Protein AF-A0A3P6GGA8-F1 (afdb_monomer_lite)

pLDDT: mean 86.29, std 14.43, range [40.47, 98.0]

Structure (mmCIF, N/CA/C/O backbone):
data_AF-A0A3P6GGA8-F1
#
_entry.id   AF-A0A3P6GGA8-F1
#
loop_
_atom_site.group_PDB
_atom_site.id
_atom_site.type_symbol
_atom_site.label_atom_id
_atom_site.label_alt_id
_atom_site.label_comp_id
_atom_site.label_asym_id
_atom_site.label_entity_id
_atom_site.label_seq_id
_atom_site.pdbx_PDB_ins_code
_atom_site.Cartn_x
_atom_site.Cartn_y
_atom_site.Cartn_z
_atom_site.occupancy
_atom_site.B_iso_or_equiv
_atom_site.auth_seq_id
_atom_site.auth_comp_id
_atom_site.auth_asym_id
_atom_site.auth_atom_id
_atom_site.pdbx_PDB_model_num
ATOM 1 N N . TYR A 1 1 ? 27.974 25.157 -36.811 1.00 51.31 1 TYR A N 1
ATOM 2 C CA . TYR A 1 1 ? 28.672 24.162 -35.974 1.00 51.31 1 TYR A CA 1
ATOM 3 C C . TYR A 1 1 ? 29.388 24.938 -34.874 1.00 51.31 1 TYR A C 1
ATOM 5 O O . TYR A 1 1 ? 30.277 25.710 -35.203 1.00 51.31 1 TYR A O 1
ATOM 13 N N . ASN A 1 2 ? 28.923 24.872 -33.621 1.00 54.97 2 ASN A N 1
ATOM 14 C CA . ASN A 1 2 ? 29.545 25.571 -32.487 1.00 54.97 2 ASN A CA 1
ATOM 15 C C . ASN A 1 2 ? 30.382 24.549 -31.691 1.00 54.97 2 ASN A C 1
ATOM 17 O O . ASN A 1 2 ? 29.788 23.627 -31.135 1.00 54.97 2 ASN A O 1
ATOM 21 N N . PRO A 1 3 ? 31.719 24.665 -31.653 1.00 59.25 3 PRO A N 1
ATOM 22 C CA . PRO A 1 3 ? 32.596 23.658 -31.052 1.00 59.25 3 PRO A CA 1
ATOM 23 C C . PRO A 1 3 ? 32.629 23.669 -29.510 1.00 59.25 3 PRO A C 1
ATOM 25 O O . PRO A 1 3 ? 33.361 22.876 -28.931 1.00 59.25 3 PRO A O 1
ATOM 28 N N . PHE A 1 4 ? 31.856 24.534 -28.839 1.00 61.59 4 PHE A N 1
ATOM 29 C CA . PHE A 1 4 ? 31.938 24.744 -27.383 1.00 61.59 4 PHE A CA 1
ATOM 30 C C . PHE A 1 4 ? 30.810 24.120 -26.546 1.00 61.59 4 PHE A C 1
ATOM 32 O O . PHE A 1 4 ? 30.804 24.292 -25.331 1.00 61.59 4 PHE A O 1
ATOM 39 N N . VAL A 1 5 ? 29.858 23.392 -27.141 1.00 60.62 5 VAL A N 1
ATOM 40 C CA . VAL A 1 5 ? 28.824 22.676 -26.367 1.00 60.62 5 VAL A CA 1
ATOM 41 C C . VAL A 1 5 ? 29.163 21.192 -26.331 1.00 60.62 5 VAL A C 1
ATOM 43 O O . VAL A 1 5 ? 28.667 20.394 -27.122 1.00 60.62 5 VAL A O 1
ATOM 46 N N . THR A 1 6 ? 30.052 20.826 -25.415 1.00 64.31 6 THR A N 1
ATOM 47 C CA . THR A 1 6 ? 30.318 19.436 -25.040 1.00 64.31 6 THR A CA 1
ATOM 48 C C . THR A 1 6 ? 29.419 19.075 -23.855 1.00 64.31 6 THR A C 1
ATOM 50 O O . THR A 1 6 ? 29.540 19.685 -22.798 1.00 64.31 6 THR A O 1
ATOM 53 N N . SER A 1 7 ? 28.514 18.108 -24.062 1.00 67.00 7 SER A N 1
ATOM 54 C CA . SER A 1 7 ? 27.556 17.511 -23.108 1.00 67.00 7 SER A CA 1
ATOM 55 C C . SER A 1 7 ? 26.573 18.466 -22.410 1.00 67.00 7 SER A C 1
ATOM 57 O O . SER A 1 7 ? 26.918 19.161 -21.459 1.00 67.00 7 SER A O 1
ATOM 59 N N . VAL A 1 8 ? 25.299 18.414 -22.814 1.00 74.44 8 VAL A N 1
ATOM 60 C CA . VAL A 1 8 ? 24.188 18.859 -21.958 1.00 74.44 8 VAL A CA 1
ATOM 61 C C . VAL A 1 8 ? 24.080 17.843 -20.823 1.00 74.44 8 VAL A C 1
ATOM 63 O O . VAL A 1 8 ? 23.635 16.718 -21.039 1.00 74.44 8 VAL A O 1
ATOM 66 N N . GLN A 1 9 ? 24.554 18.204 -19.633 1.00 79.25 9 GLN A N 1
ATOM 67 C CA . GLN A 1 9 ? 24.396 17.371 -18.446 1.00 79.25 9 GLN A CA 1
ATOM 68 C C . GLN A 1 9 ? 22.913 17.345 -18.060 1.00 79.25 9 GLN A C 1
ATOM 70 O O . GLN A 1 9 ? 22.312 18.399 -17.844 1.00 79.25 9 GLN A O 1
ATOM 75 N N . ILE A 1 10 ? 22.317 16.152 -18.009 1.00 81.44 10 ILE A N 1
ATOM 76 C CA . ILE A 1 10 ? 20.932 15.993 -17.560 1.00 81.44 10 ILE A CA 1
ATOM 77 C C . ILE A 1 10 ? 20.873 16.381 -16.078 1.00 81.44 10 ILE A C 1
ATOM 79 O O . ILE A 1 10 ? 21.679 15.875 -15.285 1.00 81.44 10 ILE A O 1
ATOM 83 N N . PRO A 1 11 ? 19.964 17.291 -15.690 1.00 80.75 11 PRO A N 1
ATOM 84 C CA . PRO A 1 11 ? 19.828 17.660 -14.298 1.00 80.75 11 PRO A CA 1
ATOM 85 C C . PRO A 1 11 ? 19.376 16.451 -13.475 1.00 80.75 11 PRO A C 1
ATOM 87 O O . PRO A 1 11 ? 18.504 15.690 -13.886 1.00 80.75 11 PRO A O 1
ATOM 90 N N . GLN A 1 12 ? 19.972 16.290 -12.298 1.00 84.31 12 GLN A N 1
ATOM 91 C CA . GLN A 1 12 ? 19.647 15.220 -11.356 1.00 84.31 12 GLN A CA 1
ATOM 92 C C . GLN A 1 12 ? 18.373 15.593 -10.574 1.00 84.31 12 GLN A C 1
ATOM 94 O O . GLN A 1 12 ? 18.438 15.927 -9.396 1.00 84.31 12 GLN A O 1
ATOM 99 N N . TRP A 1 13 ? 17.227 15.647 -11.261 1.00 84.31 13 TRP A N 1
ATOM 100 C CA . TRP A 1 13 ? 15.902 15.905 -10.662 1.00 84.31 13 TRP A CA 1
ATOM 101 C C . TRP A 1 13 ? 15.202 14.636 -10.169 1.00 84.31 13 TRP A C 1
ATOM 103 O O . TRP A 1 13 ? 14.063 14.698 -9.709 1.00 84.31 13 TRP A O 1
ATOM 113 N N . GLU A 1 14 ? 15.850 13.490 -10.337 1.00 86.19 14 GLU A N 1
ATOM 114 C CA . GLU A 1 14 ? 15.334 12.201 -9.903 1.00 86.19 14 GLU A CA 1
ATOM 115 C C . GLU A 1 14 ? 15.192 12.172 -8.375 1.00 86.19 14 GLU A C 1
ATOM 117 O O . GLU A 1 14 ? 15.969 12.787 -7.643 1.00 86.19 14 GLU A O 1
ATOM 122 N N . GLU A 1 15 ? 14.174 11.461 -7.902 1.00 89.00 15 GLU A N 1
ATOM 123 C CA . GLU A 1 15 ? 13.956 11.199 -6.481 1.00 89.00 15 GLU A CA 1
ATOM 124 C C . GLU A 1 15 ? 14.621 9.859 -6.129 1.00 89.00 15 GLU A C 1
ATOM 126 O O . GLU A 1 15 ? 14.480 8.898 -6.896 1.00 89.00 15 GLU A O 1
ATOM 131 N N . PRO A 1 16 ? 15.314 9.748 -4.983 1.00 91.56 16 PRO A N 1
ATOM 132 C CA . PRO A 1 16 ? 15.769 8.456 -4.489 1.00 91.56 16 PRO A CA 1
ATOM 133 C C . PRO A 1 16 ? 14.579 7.493 -4.299 1.00 91.56 16 PRO A C 1
ATOM 135 O O . PRO A 1 16 ? 13.545 7.904 -3.760 1.00 91.56 16 PRO A O 1
ATOM 138 N N . PRO A 1 17 ? 14.686 6.210 -4.695 1.00 89.75 17 PRO A N 1
ATOM 139 C CA . PRO A 1 17 ? 13.587 5.250 -4.567 1.00 89.75 17 PRO A CA 1
ATOM 140 C C . PRO A 1 17 ? 13.028 5.138 -3.144 1.00 89.75 17 PRO A C 1
ATOM 142 O O . PRO A 1 17 ? 11.821 5.004 -2.951 1.00 89.75 17 PRO A O 1
ATOM 145 N N . GLU A 1 18 ? 13.891 5.218 -2.136 1.00 92.19 18 GLU A N 1
ATOM 146 C CA . GLU A 1 18 ? 13.528 5.154 -0.722 1.00 92.19 18 GLU A CA 1
ATOM 147 C C . GLU A 1 18 ? 12.666 6.353 -0.303 1.00 92.19 18 GLU A C 1
ATOM 149 O O . GLU A 1 18 ? 11.629 6.164 0.333 1.00 92.19 18 GLU A O 1
ATOM 154 N N . GLU A 1 19 ? 13.026 7.566 -0.730 1.00 93.94 19 GLU A N 1
ATOM 155 C CA . GLU A 1 19 ? 12.259 8.787 -0.440 1.00 93.94 19 GLU A CA 1
ATOM 156 C C . GLU A 1 19 ? 10.874 8.747 -1.103 1.00 93.94 19 GLU A C 1
ATOM 158 O O . GLU A 1 19 ? 9.854 9.051 -0.471 1.00 93.94 19 GLU A O 1
ATOM 163 N N . CYS A 1 20 ? 10.817 8.269 -2.349 1.00 93.38 20 CYS A N 1
ATOM 164 C CA . CYS A 1 20 ? 9.565 8.057 -3.073 1.00 93.38 20 CYS A CA 1
ATOM 165 C C . CYS A 1 20 ? 8.635 7.090 -2.317 1.00 93.38 20 CYS A C 1
ATOM 167 O O . CYS A 1 20 ? 7.443 7.366 -2.125 1.00 93.38 20 CYS A O 1
ATOM 169 N N . ARG A 1 21 ? 9.188 5.975 -1.824 1.00 94.75 21 ARG A N 1
ATOM 170 C CA . ARG A 1 21 ? 8.445 4.962 -1.061 1.00 94.75 21 ARG A CA 1
ATOM 171 C C . ARG A 1 21 ? 7.926 5.510 0.262 1.00 94.75 21 ARG A C 1
ATOM 173 O O . ARG A 1 21 ? 6.740 5.365 0.568 1.00 94.75 21 ARG A O 1
ATOM 180 N N . GLU A 1 22 ? 8.774 6.194 1.026 1.00 96.12 22 GLU A N 1
ATOM 181 C CA . GLU A 1 22 ? 8.376 6.835 2.282 1.00 96.12 22 GLU A CA 1
ATOM 182 C C . GLU A 1 22 ? 7.214 7.813 2.076 1.00 96.12 22 GLU A C 1
ATOM 184 O O . GLU A 1 22 ? 6.254 7.828 2.857 1.00 96.12 22 GLU A O 1
ATOM 189 N N . ARG A 1 23 ? 7.249 8.587 0.986 1.00 95.88 23 ARG A N 1
ATOM 190 C CA . ARG A 1 23 ? 6.188 9.532 0.632 1.00 95.88 23 ARG A CA 1
ATOM 191 C C . ARG A 1 23 ? 4.860 8.831 0.343 1.00 95.88 23 ARG A C 1
ATOM 193 O O . ARG A 1 23 ? 3.832 9.289 0.847 1.00 95.88 23 ARG A O 1
ATOM 200 N N . TYR A 1 24 ? 4.856 7.723 -0.401 1.00 96.56 24 TYR A N 1
ATOM 201 C CA . TYR A 1 24 ? 3.635 6.938 -0.630 1.00 96.56 24 TYR A CA 1
ATOM 202 C C . TYR A 1 24 ? 3.059 6.383 0.676 1.00 96.56 24 TYR A C 1
ATOM 204 O O . TYR A 1 24 ? 1.878 6.598 0.961 1.00 96.56 24 TYR A O 1
ATOM 212 N N . VAL A 1 25 ? 3.890 5.746 1.509 1.00 96.56 25 VAL A N 1
ATOM 213 C CA . VAL A 1 25 ? 3.454 5.182 2.799 1.00 96.56 25 VAL A CA 1
ATOM 214 C C . VAL A 1 25 ? 2.868 6.265 3.699 1.00 96.56 25 VAL A C 1
ATOM 216 O O . VAL A 1 25 ? 1.814 6.072 4.313 1.00 96.56 25 VAL A O 1
ATOM 219 N N . LYS A 1 26 ? 3.524 7.428 3.758 1.00 97.56 26 LYS A N 1
ATOM 220 C CA . LYS A 1 26 ? 3.060 8.570 4.545 1.00 97.56 26 LYS A CA 1
ATOM 221 C C . LYS A 1 26 ? 1.686 9.047 4.091 1.00 97.56 26 LYS A C 1
ATOM 223 O O . LYS A 1 26 ? 0.838 9.297 4.946 1.00 97.56 26 LYS A O 1
ATOM 228 N N . VAL A 1 27 ? 1.453 9.168 2.783 1.00 97.38 27 VAL A N 1
ATOM 229 C CA . VAL A 1 27 ? 0.154 9.592 2.235 1.00 97.38 27 VAL A CA 1
ATOM 230 C C . VAL A 1 27 ? -0.941 8.593 2.602 1.00 97.38 27 VAL A C 1
ATOM 232 O O . VAL A 1 27 ? -1.969 9.011 3.131 1.00 97.38 27 VAL A O 1
ATOM 235 N N . VAL A 1 28 ? -0.706 7.293 2.396 1.00 96.81 28 VAL A N 1
ATOM 236 C CA . VAL A 1 28 ? -1.684 6.239 2.717 1.00 96.81 28 VAL A CA 1
ATOM 237 C C . VAL A 1 28 ? -2.073 6.286 4.196 1.00 96.81 28 VAL A C 1
ATOM 239 O O . VAL A 1 28 ? -3.257 6.404 4.511 1.00 96.81 28 VAL A O 1
ATOM 242 N N . LYS A 1 29 ? -1.089 6.284 5.107 1.00 95.62 29 LYS A N 1
ATOM 243 C CA . LYS A 1 29 ? -1.343 6.331 6.558 1.00 95.62 29 LYS A CA 1
ATOM 244 C C . LYS A 1 29 ? -2.047 7.620 6.978 1.00 95.62 29 LYS A C 1
ATOM 246 O O . LYS A 1 29 ? -3.054 7.569 7.672 1.00 95.62 29 LYS A O 1
ATOM 251 N N . THR A 1 30 ? -1.568 8.769 6.496 1.00 97.12 30 THR A N 1
ATOM 252 C CA . THR A 1 30 ? -2.135 10.082 6.849 1.00 97.12 30 THR A CA 1
ATOM 253 C C . THR A 1 30 ? -3.599 10.197 6.428 1.00 97.12 30 THR A C 1
ATOM 255 O O . THR A 1 30 ? -4.411 10.737 7.176 1.00 97.12 30 THR A O 1
ATOM 258 N N . LEU A 1 31 ? -3.955 9.703 5.239 1.00 96.69 31 LEU A N 1
ATOM 259 C CA . LEU A 1 31 ? -5.337 9.733 4.763 1.00 96.69 31 LEU A CA 1
ATOM 260 C C . LEU A 1 31 ? -6.223 8.759 5.542 1.00 96.69 31 LEU A C 1
ATOM 262 O O . LEU A 1 31 ? -7.307 9.156 5.965 1.00 96.69 31 LEU A O 1
ATOM 266 N N . ALA A 1 32 ? -5.746 7.538 5.793 1.00 94.44 32 ALA A N 1
ATOM 267 C CA . ALA A 1 32 ? -6.473 6.564 6.599 1.00 94.44 32 ALA A CA 1
ATOM 268 C C . ALA A 1 32 ? -6.730 7.081 8.026 1.00 94.44 32 ALA A C 1
ATOM 270 O O . ALA A 1 32 ? -7.812 6.869 8.568 1.00 94.44 32 ALA A O 1
ATOM 271 N N . ASP A 1 33 ? -5.755 7.754 8.647 1.00 92.62 33 ASP A N 1
ATOM 272 C CA . ASP A 1 33 ? -5.878 8.307 10.006 1.00 92.62 33 ASP A CA 1
ATOM 273 C C . ASP A 1 33 ? -6.780 9.542 10.054 1.00 92.62 33 ASP A C 1
ATOM 275 O O . ASP A 1 33 ? -7.469 9.771 11.047 1.00 92.62 33 ASP A O 1
ATOM 279 N N . LYS A 1 34 ? -6.809 10.332 8.976 1.00 94.31 34 LYS A N 1
ATOM 280 C CA . LYS A 1 34 ? -7.679 11.506 8.870 1.00 94.31 34 LYS A CA 1
ATOM 281 C C . LYS A 1 34 ? -9.150 11.135 8.667 1.00 94.31 34 LYS A C 1
ATOM 283 O O . LYS A 1 34 ? -10.016 11.848 9.168 1.00 94.31 34 LYS A O 1
ATOM 288 N N . TYR A 1 35 ? -9.422 10.046 7.950 1.00 93.50 35 TYR A N 1
ATOM 289 C CA . TYR A 1 35 ? -10.776 9.587 7.628 1.00 93.50 35 TYR A CA 1
ATOM 290 C C . TYR A 1 35 ? -10.979 8.124 8.061 1.00 93.50 35 TYR A C 1
ATOM 292 O O . TYR A 1 35 ? -11.193 7.250 7.223 1.00 93.50 35 TYR A O 1
ATOM 300 N N . PRO A 1 36 ? -10.904 7.821 9.370 1.00 91.31 36 PRO A N 1
ATOM 301 C CA . PRO A 1 36 ? -10.827 6.443 9.853 1.00 91.31 36 PRO A CA 1
ATOM 302 C C . PRO A 1 36 ? -12.121 5.648 9.645 1.00 91.31 36 PRO A C 1
ATOM 304 O O . PRO A 1 36 ? -12.089 4.426 9.631 1.00 91.31 36 PRO A O 1
ATOM 307 N N . THR A 1 37 ? -13.261 6.316 9.479 1.00 90.19 37 THR A N 1
ATOM 308 C CA . THR A 1 37 ? -14.575 5.679 9.296 1.00 90.19 37 THR A CA 1
ATOM 309 C C . THR A 1 37 ? -15.061 5.705 7.847 1.00 90.19 37 THR A C 1
ATOM 311 O O . THR A 1 37 ? -16.209 5.351 7.584 1.00 90.19 37 THR A O 1
ATOM 314 N N . GLU A 1 38 ? -14.234 6.171 6.910 1.00 93.94 38 GLU A N 1
ATOM 315 C CA . GLU A 1 38 ? -14.584 6.283 5.494 1.00 93.94 38 GLU A CA 1
ATOM 316 C C . GLU A 1 38 ? -13.839 5.239 4.663 1.00 93.94 38 GLU A C 1
ATOM 318 O O . GLU A 1 38 ? -12.689 4.896 4.934 1.00 93.94 38 GLU A O 1
ATOM 323 N N . ASN A 1 39 ? -14.486 4.775 3.595 1.00 95.81 39 ASN A N 1
ATOM 324 C CA . ASN A 1 39 ? -13.814 3.967 2.586 1.00 95.81 39 ASN A CA 1
ATOM 325 C C . ASN A 1 39 ? -13.091 4.902 1.612 1.00 95.81 39 ASN A C 1
ATOM 327 O O . ASN A 1 39 ? -13.728 5.700 0.923 1.00 95.81 39 ASN A O 1
ATOM 331 N N . LEU A 1 40 ? -11.766 4.790 1.542 1.00 97.31 40 LEU A N 1
ATOM 332 C CA . LEU A 1 40 ? -10.925 5.623 0.685 1.00 97.31 40 LEU A CA 1
ATOM 333 C C . LEU A 1 40 ? -10.507 4.857 -0.573 1.00 97.31 40 LEU A C 1
ATOM 335 O O . LEU A 1 40 ? -10.004 3.740 -0.485 1.00 97.31 40 LEU A O 1
ATOM 339 N N . LEU A 1 41 ? -10.654 5.485 -1.742 1.00 97.81 41 LEU A N 1
ATOM 340 C CA . LEU A 1 41 ? -10.133 4.976 -3.011 1.00 97.81 41 LEU A CA 1
ATOM 341 C C . LEU A 1 41 ? -8.966 5.852 -3.477 1.00 97.81 41 LEU A C 1
ATOM 343 O O . LEU A 1 41 ? -9.157 7.025 -3.800 1.00 97.81 41 LEU A O 1
ATOM 347 N N . LEU A 1 42 ? -7.763 5.278 -3.531 1.00 97.12 42 LEU A N 1
ATOM 348 C CA . LEU A 1 42 ? -6.546 5.963 -3.972 1.00 97.12 42 LEU A CA 1
ATOM 349 C C . LEU A 1 42 ? -6.110 5.414 -5.334 1.00 97.12 42 LEU A C 1
ATOM 351 O O . LEU A 1 42 ? -5.692 4.265 -5.438 1.00 97.12 42 LEU A O 1
ATOM 355 N N . ILE A 1 43 ? -6.197 6.236 -6.381 1.00 97.06 43 ILE A N 1
ATOM 356 C CA . ILE A 1 43 ? -5.761 5.871 -7.737 1.00 97.06 43 ILE A CA 1
ATOM 357 C C . ILE A 1 43 ? -4.325 6.363 -7.938 1.00 97.06 43 ILE A C 1
ATOM 359 O O . ILE A 1 43 ? -4.039 7.544 -7.738 1.00 97.06 43 ILE A O 1
ATOM 363 N N . THR A 1 44 ? -3.417 5.462 -8.315 1.00 95.38 44 THR A N 1
ATOM 364 C CA . THR A 1 44 ? -1.979 5.745 -8.439 1.00 95.38 44 THR A CA 1
ATOM 365 C C . THR A 1 44 ? -1.322 4.930 -9.564 1.00 95.38 44 THR A C 1
ATOM 367 O O . THR A 1 44 ? -2.008 4.294 -10.362 1.00 95.38 44 THR A O 1
ATOM 370 N N . HIS A 1 45 ? 0.009 4.974 -9.643 1.00 94.69 45 HIS A N 1
ATOM 371 C CA . HIS A 1 45 ? 0.844 4.205 -10.565 1.00 94.69 45 HIS A CA 1
ATOM 372 C C . HIS A 1 45 ? 1.455 2.967 -9.887 1.00 94.69 45 HIS A C 1
ATOM 374 O O . HIS A 1 45 ? 1.372 2.809 -8.669 1.00 94.69 45 HIS A O 1
ATOM 380 N N . GLY A 1 46 ? 2.120 2.115 -10.679 1.00 93.88 46 GLY A N 1
ATOM 381 C CA . GLY A 1 46 ? 2.717 0.855 -10.219 1.00 93.88 46 GLY A CA 1
ATOM 382 C C . GLY A 1 46 ? 3.575 0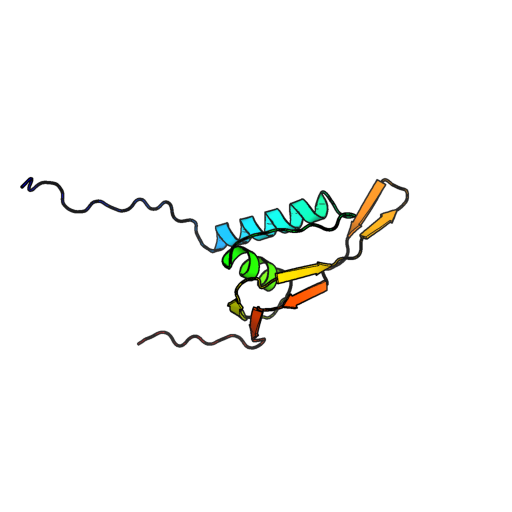.995 -8.958 1.00 93.88 46 GLY A C 1
ATOM 383 O O . GLY A 1 46 ? 3.328 0.280 -7.995 1.00 93.88 46 GLY A O 1
ATOM 384 N N . GLU A 1 47 ? 4.494 1.967 -8.901 1.00 93.00 47 GLU A N 1
ATOM 385 C CA . GLU A 1 47 ? 5.368 2.155 -7.726 1.00 93.00 47 GLU A CA 1
ATOM 386 C C . GLU A 1 47 ? 4.573 2.428 -6.440 1.00 93.00 47 GLU A C 1
ATOM 388 O O . GLU A 1 47 ? 4.897 1.887 -5.384 1.00 93.00 47 GLU A O 1
ATOM 393 N N . GLY A 1 48 ? 3.490 3.210 -6.519 1.00 94.75 48 GLY A N 1
ATOM 394 C CA . GLY A 1 48 ? 2.629 3.478 -5.367 1.00 94.75 48 GLY A CA 1
ATOM 395 C C . GLY A 1 48 ? 1.921 2.218 -4.870 1.00 94.75 48 GLY A C 1
ATOM 396 O O . GLY A 1 48 ? 1.814 2.002 -3.660 1.00 94.75 48 GLY A O 1
ATOM 397 N N . LEU A 1 49 ? 1.496 1.350 -5.794 1.00 96.00 49 LEU A N 1
ATOM 398 C CA . LEU A 1 49 ? 0.869 0.072 -5.465 1.00 96.00 49 LEU A CA 1
ATOM 399 C C . LEU A 1 49 ? 1.874 -0.915 -4.853 1.00 96.00 49 LEU A C 1
ATOM 401 O O . LEU A 1 49 ? 1.603 -1.469 -3.790 1.00 96.00 49 LEU A O 1
ATOM 405 N N . VAL A 1 50 ? 3.045 -1.081 -5.479 1.00 95.50 50 VAL A N 1
ATOM 406 C CA . VAL A 1 50 ? 4.134 -1.959 -5.010 1.00 95.50 50 VAL A CA 1
ATOM 407 C C . VAL A 1 50 ? 4.606 -1.542 -3.623 1.00 95.50 50 VAL A C 1
ATOM 409 O O . VAL A 1 50 ? 4.737 -2.387 -2.735 1.00 95.50 50 VAL A O 1
ATOM 412 N N . THR A 1 51 ? 4.811 -0.239 -3.419 1.00 95.62 51 THR A N 1
ATOM 413 C CA . THR A 1 51 ? 5.215 0.325 -2.127 1.00 95.62 51 THR A CA 1
ATOM 414 C C . THR A 1 51 ? 4.177 0.020 -1.058 1.00 95.62 51 THR A C 1
ATOM 416 O O . THR A 1 51 ? 4.521 -0.443 0.030 1.00 95.62 51 THR A O 1
ATOM 419 N N . THR A 1 52 ? 2.901 0.264 -1.365 1.00 96.62 52 THR A N 1
ATOM 420 C CA . THR A 1 52 ? 1.804 0.030 -0.423 1.00 96.62 52 THR A CA 1
ATOM 421 C C . THR A 1 52 ? 1.722 -1.452 -0.070 1.00 96.62 52 THR A C 1
ATOM 423 O O . THR A 1 52 ? 1.782 -1.797 1.107 1.00 96.62 52 THR A O 1
ATOM 426 N N . PHE A 1 53 ? 1.683 -2.340 -1.065 1.00 96.88 53 PHE A N 1
ATOM 427 C CA . PHE A 1 53 ? 1.630 -3.781 -0.834 1.00 96.88 53 PHE A CA 1
ATOM 428 C C . PHE A 1 53 ? 2.800 -4.269 0.025 1.00 96.88 53 PHE A C 1
ATOM 430 O O . PHE A 1 53 ? 2.574 -4.839 1.084 1.00 96.88 53 PHE A O 1
ATOM 437 N N . SER A 1 54 ? 4.038 -3.962 -0.371 1.00 94.75 54 SER A N 1
ATOM 438 C CA . SER A 1 54 ? 5.248 -4.424 0.329 1.00 94.75 54 SER A CA 1
ATOM 439 C C . SER A 1 54 ? 5.346 -3.895 1.765 1.00 94.75 54 SER A C 1
ATOM 441 O O . SER A 1 54 ? 5.951 -4.526 2.627 1.00 94.75 54 SER A O 1
ATOM 443 N N . THR A 1 55 ? 4.749 -2.730 2.042 1.00 95.06 55 THR A N 1
ATOM 444 C CA . THR A 1 55 ? 4.752 -2.131 3.384 1.00 95.06 55 THR A CA 1
ATOM 445 C C . THR A 1 55 ? 3.794 -2.843 4.336 1.00 95.06 55 THR A C 1
ATOM 447 O O . THR A 1 55 ? 4.127 -3.050 5.504 1.00 95.06 55 THR A O 1
ATOM 450 N N . PHE A 1 56 ? 2.588 -3.170 3.867 1.00 95.19 56 PHE A N 1
ATOM 451 C CA . PHE A 1 56 ? 1.528 -3.714 4.720 1.00 95.19 56 PHE A CA 1
ATOM 452 C C . PHE A 1 56 ? 1.444 -5.245 4.662 1.00 95.19 56 PHE A C 1
ATOM 454 O O . PHE A 1 56 ? 1.007 -5.866 5.627 1.00 95.19 56 PHE A O 1
ATOM 461 N N . TYR A 1 57 ? 1.916 -5.861 3.578 1.00 94.81 57 TYR A N 1
ATOM 462 C CA . TYR A 1 57 ? 1.984 -7.307 3.395 1.00 94.81 57 TYR A CA 1
ATOM 463 C C . TYR A 1 57 ? 3.437 -7.788 3.482 1.00 94.81 57 TYR A C 1
ATOM 465 O O . TYR A 1 57 ? 4.164 -7.880 2.491 1.00 94.81 57 TYR A O 1
ATOM 473 N N . LYS A 1 58 ? 3.868 -8.025 4.725 1.00 89.88 58 LYS A N 1
ATOM 474 C CA . LYS A 1 58 ? 5.262 -8.314 5.087 1.00 89.88 58 LYS A CA 1
ATOM 475 C C . LYS A 1 58 ? 5.775 -9.607 4.454 1.00 89.88 58 LYS A C 1
ATOM 477 O O . LYS A 1 58 ? 4.998 -10.477 4.070 1.00 89.88 58 LYS A O 1
ATOM 482 N N . ASP A 1 59 ? 7.100 -9.722 4.402 1.00 89.69 59 ASP A N 1
ATOM 483 C CA . ASP A 1 59 ? 7.815 -10.925 3.962 1.00 89.69 59 ASP A CA 1
ATOM 484 C C . ASP A 1 59 ? 7.411 -11.368 2.548 1.00 89.69 59 ASP A C 1
ATOM 486 O O . ASP A 1 59 ? 7.195 -12.550 2.270 1.00 89.69 59 ASP A O 1
ATOM 490 N N . THR A 1 60 ? 7.283 -10.386 1.649 1.00 89.38 60 THR A N 1
ATOM 491 C CA . THR A 1 60 ? 7.036 -10.617 0.227 1.00 89.38 60 THR A CA 1
ATOM 492 C C . THR A 1 60 ? 7.937 -9.774 -0.663 1.00 89.38 60 THR A C 1
ATOM 494 O O . THR A 1 60 ? 8.363 -8.679 -0.303 1.00 89.38 60 THR A O 1
ATOM 497 N N . THR A 1 61 ? 8.228 -10.299 -1.852 1.00 91.19 61 THR A N 1
ATOM 498 C CA . THR A 1 61 ? 8.856 -9.560 -2.953 1.00 91.19 61 THR A CA 1
ATOM 499 C C . THR A 1 61 ? 7.867 -9.477 -4.106 1.00 91.19 61 THR A C 1
ATOM 501 O O . THR A 1 61 ? 7.412 -10.510 -4.601 1.00 91.19 61 THR A O 1
ATOM 504 N N . VAL A 1 62 ? 7.528 -8.263 -4.546 1.00 93.44 62 VAL A N 1
ATOM 505 C CA . VAL A 1 62 ? 6.668 -8.070 -5.722 1.00 93.44 62 VAL A CA 1
ATOM 506 C C . VAL A 1 62 ? 7.461 -8.363 -6.993 1.00 93.44 62 VAL A C 1
ATOM 508 O O . VAL A 1 62 ? 8.560 -7.850 -7.183 1.00 93.44 62 VAL A O 1
ATOM 511 N N . LEU A 1 63 ? 6.891 -9.204 -7.852 1.00 93.25 63 LEU A N 1
ATOM 512 C CA . LEU A 1 63 ? 7.465 -9.627 -9.128 1.00 93.25 63 LEU A CA 1
ATOM 513 C C . LEU A 1 63 ? 6.904 -8.811 -10.290 1.00 93.25 63 LEU A C 1
ATOM 515 O O . LEU A 1 63 ? 7.649 -8.430 -11.186 1.00 93.25 63 LEU A O 1
ATOM 519 N N . ASP A 1 64 ? 5.587 -8.596 -10.285 1.00 94.12 64 ASP A N 1
ATOM 520 C CA . ASP A 1 64 ? 4.875 -7.911 -11.361 1.00 94.12 64 ASP A CA 1
ATOM 521 C C . ASP A 1 64 ? 3.517 -7.381 -10.880 1.00 94.12 64 ASP A C 1
ATOM 523 O O . ASP A 1 64 ? 2.949 -7.886 -9.902 1.00 94.12 64 ASP A O 1
ATOM 527 N N . VAL A 1 65 ? 2.999 -6.375 -11.583 1.00 95.38 65 VAL A N 1
ATOM 528 C CA . VAL A 1 65 ? 1.723 -5.715 -11.296 1.00 95.38 65 VAL A CA 1
ATOM 529 C C . VAL A 1 65 ? 0.921 -5.554 -12.584 1.00 95.38 65 VAL A C 1
ATOM 531 O O . VAL A 1 65 ? 1.322 -4.834 -13.498 1.00 95.38 65 VAL A O 1
ATOM 534 N N . ASP A 1 66 ? -0.253 -6.177 -12.621 1.00 97.31 66 ASP A N 1
ATOM 535 C CA . ASP A 1 66 ? -1.174 -6.102 -13.750 1.00 97.31 66 ASP A CA 1
ATOM 536 C C . ASP A 1 66 ? -1.820 -4.711 -13.882 1.00 97.31 66 ASP A C 1
ATOM 538 O O . ASP A 1 66 ? -1.964 -3.937 -12.928 1.00 97.31 66 ASP A O 1
ATOM 542 N N . TYR A 1 67 ? -2.301 -4.402 -15.088 1.00 95.88 67 TYR A N 1
ATOM 543 C CA . TYR A 1 67 ? -3.155 -3.236 -15.301 1.00 95.88 67 TYR A CA 1
ATOM 544 C C . TYR A 1 67 ? -4.441 -3.351 -14.465 1.00 95.88 67 TYR A C 1
ATOM 546 O O . TYR A 1 67 ? -5.103 -4.387 -14.476 1.00 95.88 67 TYR A O 1
ATOM 554 N N . CYS A 1 68 ? -4.804 -2.275 -13.758 1.00 96.19 68 CYS A N 1
ATOM 555 C CA . CYS A 1 68 ? -5.915 -2.242 -12.793 1.00 96.19 68 CYS A CA 1
ATOM 556 C C . CYS A 1 68 ? -5.770 -3.189 -11.584 1.00 96.19 68 CYS A C 1
ATOM 558 O O . CYS A 1 68 ? -6.771 -3.491 -10.930 1.00 96.19 68 CYS A O 1
ATOM 560 N N . ALA A 1 69 ? -4.551 -3.617 -11.246 1.00 97.81 69 ALA A N 1
ATOM 561 C CA . ALA A 1 69 ? -4.280 -4.255 -9.962 1.00 97.81 69 ALA A CA 1
ATOM 562 C C . ALA A 1 69 ? -4.626 -3.329 -8.782 1.00 97.81 69 ALA A C 1
ATOM 564 O O . ALA A 1 69 ? -4.578 -2.099 -8.896 1.00 97.81 69 ALA A O 1
ATOM 565 N N . TYR A 1 70 ? -4.957 -3.921 -7.634 1.00 97.94 70 TYR A N 1
ATOM 566 C CA . TYR A 1 70 ? -5.305 -3.174 -6.428 1.00 97.94 70 TYR A CA 1
ATOM 567 C C . TYR A 1 70 ? -4.809 -3.859 -5.152 1.00 97.94 70 TYR A C 1
ATOM 569 O O . TYR A 1 70 ? -4.612 -5.074 -5.104 1.00 97.94 70 TYR A O 1
ATOM 577 N N . VAL A 1 71 ? -4.669 -3.046 -4.105 1.00 97.75 71 VAL A N 1
ATOM 578 C CA . VAL A 1 71 ? -4.467 -3.469 -2.718 1.00 97.75 71 VAL A CA 1
ATOM 579 C C . VAL A 1 71 ? -5.596 -2.867 -1.898 1.00 97.75 71 VAL A C 1
ATOM 581 O O . VAL A 1 71 ? -5.846 -1.665 -1.966 1.00 97.75 71 VAL A O 1
ATOM 584 N N . GLU A 1 72 ? -6.269 -3.701 -1.126 1.00 98.00 72 GLU A N 1
ATOM 585 C CA . GLU A 1 72 ? -7.267 -3.303 -0.147 1.00 98.00 72 GLU A CA 1
ATOM 586 C C . GLU A 1 72 ? -6.652 -3.428 1.246 1.00 98.00 72 GLU A C 1
ATOM 588 O O . GLU A 1 72 ? -6.171 -4.494 1.631 1.00 98.00 72 GLU A O 1
ATOM 593 N N . LEU A 1 73 ? -6.662 -2.324 1.991 1.00 97.19 73 LEU A N 1
ATOM 594 C CA . LEU A 1 73 ? -6.212 -2.264 3.375 1.00 97.19 73 LEU A CA 1
ATOM 595 C C . LEU A 1 73 ? -7.433 -2.096 4.272 1.00 97.19 73 LEU A C 1
ATOM 597 O O . LEU A 1 73 ? -8.172 -1.120 4.140 1.00 97.19 73 LEU A O 1
ATOM 601 N N . ARG A 1 74 ? -7.631 -3.025 5.203 1.00 95.62 74 ARG A N 1
ATOM 602 C CA . ARG A 1 74 ? -8.711 -2.977 6.194 1.00 95.62 74 ARG A CA 1
ATOM 603 C C . ARG A 1 74 ? -8.105 -2.939 7.581 1.00 95.62 74 ARG A C 1
ATOM 605 O O . ARG A 1 74 ? -7.114 -3.604 7.830 1.00 95.62 74 ARG A O 1
ATOM 612 N N . ARG A 1 75 ? -8.688 -2.173 8.493 1.00 93.19 75 ARG A N 1
ATOM 613 C CA . ARG A 1 75 ? -8.276 -2.165 9.899 1.00 93.19 75 ARG A CA 1
ATOM 614 C C . ARG A 1 75 ? -9.482 -1.984 10.794 1.00 93.19 75 ARG A C 1
ATOM 616 O O . ARG A 1 75 ? -10.470 -1.371 10.387 1.00 93.19 75 ARG A O 1
ATOM 623 N N . GLU A 1 76 ? -9.390 -2.504 12.008 1.00 91.44 76 GLU A N 1
ATOM 624 C CA . GLU A 1 76 ? -10.399 -2.250 13.026 1.00 91.44 76 GLU A CA 1
ATOM 625 C C . GLU A 1 76 ? -10.321 -0.794 13.491 1.00 91.44 76 GLU A C 1
ATOM 627 O O . GLU A 1 76 ? -9.237 -0.228 13.653 1.00 91.44 76 GLU A O 1
ATOM 632 N N . VAL A 1 77 ? -11.490 -0.194 13.696 1.00 88.62 77 VAL A N 1
ATOM 633 C CA . VAL A 1 77 ? -11.643 1.183 14.153 1.00 88.62 77 VAL A CA 1
ATOM 634 C C . VAL A 1 77 ? -12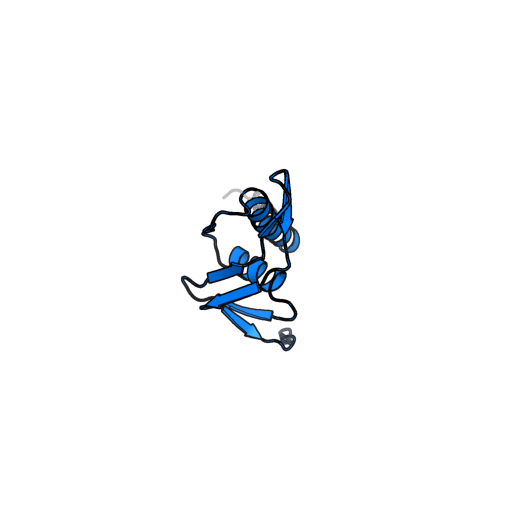.628 1.159 15.306 1.00 88.62 77 VAL A C 1
ATOM 636 O O . VAL A 1 77 ? -13.812 0.885 15.110 1.00 88.62 77 VAL A O 1
ATOM 639 N N . SER A 1 78 ? -12.138 1.427 16.513 1.00 84.69 78 SER A N 1
ATOM 640 C CA . SER A 1 78 ? -12.976 1.500 17.708 1.00 84.69 78 SER A CA 1
ATOM 641 C C . SER A 1 78 ? -13.028 2.933 18.223 1.00 84.69 78 SER A C 1
ATOM 643 O O . SER A 1 78 ? -12.041 3.667 18.182 1.00 84.69 78 SER A O 1
ATOM 645 N N . SER A 1 79 ? -14.203 3.354 18.683 1.00 77.88 79 SER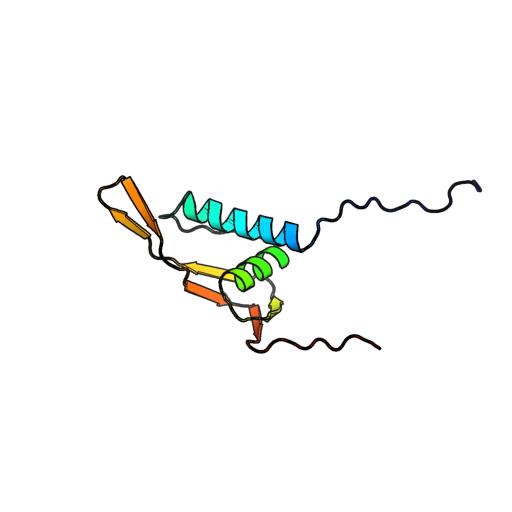 A N 1
ATOM 646 C CA . SER A 1 79 ? -14.395 4.658 19.313 1.00 77.88 79 SER A CA 1
ATOM 647 C C . SER A 1 79 ? -14.816 4.444 20.757 1.00 77.88 79 SER A C 1
ATOM 649 O O . SER A 1 79 ? -15.820 3.779 21.016 1.00 77.88 79 SER A O 1
ATOM 651 N N . LYS A 1 80 ? -14.057 5.014 21.696 1.00 66.88 80 LYS A N 1
ATOM 652 C CA . LYS A 1 80 ? -14.494 5.154 23.090 1.00 66.88 80 LYS A CA 1
ATOM 653 C C . LYS A 1 80 ? -15.059 6.555 23.280 1.00 66.88 80 LYS A C 1
ATOM 655 O O . LYS A 1 80 ? -14.356 7.544 23.063 1.00 66.88 80 LYS A O 1
ATOM 660 N N . ASP A 1 81 ? -16.337 6.617 23.647 1.00 66.12 81 ASP A N 1
ATOM 661 C CA . ASP A 1 81 ? -17.044 7.822 24.096 1.00 66.12 81 ASP A CA 1
ATOM 662 C C . ASP A 1 81 ? -16.781 9.08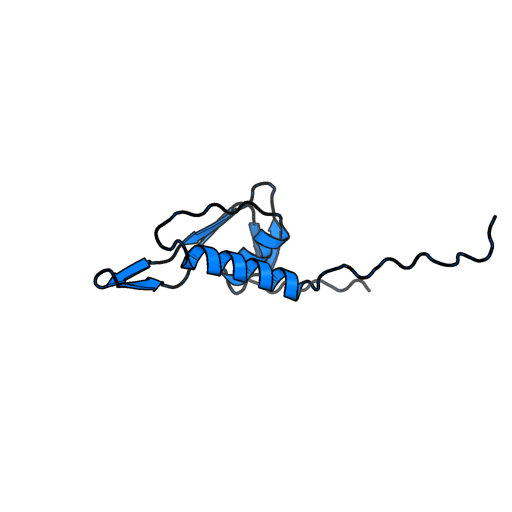3 23.245 1.00 66.12 81 ASP A C 1
ATOM 664 O O . ASP A 1 81 ? -16.608 10.187 23.759 1.00 66.12 81 ASP A O 1
ATOM 668 N N . GLY A 1 82 ? -16.730 8.917 21.918 1.00 62.78 82 GLY A N 1
ATOM 669 C CA . GLY A 1 82 ? -16.732 10.015 20.946 1.00 62.78 82 GLY A CA 1
ATOM 670 C C . GLY A 1 82 ? -15.457 10.861 20.850 1.00 62.78 82 GLY A C 1
ATOM 671 O O . GLY A 1 82 ? -15.497 11.893 20.185 1.00 62.78 82 GLY A O 1
ATOM 672 N N . SER A 1 83 ? -14.342 10.469 21.481 1.00 64.31 83 SER A N 1
ATOM 673 C CA . SER A 1 83 ? -13.142 11.328 21.556 1.00 64.31 83 SER A CA 1
ATOM 674 C C . SER A 1 83 ? -11.859 10.719 20.990 1.00 64.31 83 SER A C 1
ATOM 676 O O . SER A 1 83 ? -11.094 11.436 20.347 1.00 64.31 83 SER A O 1
ATOM 678 N N . VAL A 1 84 ? -11.619 9.417 21.176 1.00 64.25 84 VAL A N 1
ATOM 679 C CA . VAL A 1 84 ? -10.401 8.752 20.688 1.00 64.25 84 VAL A CA 1
ATOM 680 C C . VAL A 1 84 ? -10.780 7.574 19.804 1.00 64.25 84 VAL A C 1
ATOM 682 O O . VAL A 1 84 ? -11.539 6.693 20.212 1.00 64.25 84 VAL A O 1
ATOM 685 N N . VAL A 1 85 ? -10.250 7.592 18.581 1.00 73.94 85 VAL A N 1
ATOM 686 C CA . VAL A 1 85 ? -10.337 6.483 17.636 1.00 73.94 85 VAL A CA 1
ATOM 687 C C . VAL A 1 85 ? -9.077 5.636 17.793 1.00 73.94 85 VAL A C 1
ATOM 689 O O . VAL A 1 85 ? -7.988 6.070 17.422 1.00 73.94 85 VAL A O 1
ATOM 692 N N . GLU A 1 86 ? -9.214 4.449 18.379 1.00 77.56 86 GLU A N 1
ATOM 693 C CA . GLU A 1 86 ? -8.141 3.452 18.407 1.00 77.56 86 GLU A CA 1
ATOM 694 C C . GLU A 1 86 ? -8.205 2.656 17.096 1.00 77.56 86 GLU A C 1
ATOM 696 O O . GLU A 1 86 ? -9.283 2.226 16.673 1.00 77.56 86 GLU A O 1
ATOM 701 N N . THR A 1 87 ? -7.057 2.481 16.438 1.00 82.62 87 THR A N 1
ATOM 702 C CA . THR A 1 87 ? -6.961 1.739 15.173 1.00 82.62 87 THR A CA 1
ATOM 703 C C . THR A 1 87 ? -6.115 0.486 15.354 1.00 82.62 87 THR A C 1
ATOM 705 O O . THR A 1 87 ? -5.077 0.531 16.014 1.00 82.62 87 THR A O 1
ATOM 708 N N . GLY A 1 88 ? -6.594 -0.633 14.811 1.00 85.25 88 GLY A N 1
ATOM 709 C CA . GLY A 1 88 ? -5.900 -1.919 14.839 1.00 85.25 88 GLY A CA 1
ATOM 710 C C . GLY A 1 88 ? -4.853 -2.073 13.732 1.00 85.25 88 GLY A C 1
ATOM 711 O O . GLY A 1 88 ? -4.610 -1.160 12.939 1.00 85.25 88 GLY A O 1
ATOM 712 N N . GLU A 1 89 ? -4.258 -3.265 13.670 1.00 90.69 89 GLU A N 1
ATOM 713 C CA . GLU A 1 89 ? -3.375 -3.672 12.573 1.00 90.69 89 GLU A CA 1
ATOM 714 C C . GLU A 1 89 ? -4.137 -3.769 11.242 1.00 90.69 89 GLU A C 1
ATOM 716 O O . GLU A 1 89 ? -5.359 -3.941 11.209 1.00 90.69 89 GLU A O 1
ATOM 721 N N . TYR A 1 90 ? -3.398 -3.659 10.138 1.00 93.62 90 TYR A N 1
ATOM 722 C CA . TYR A 1 90 ? -3.967 -3.761 8.800 1.00 93.62 90 TYR A CA 1
ATOM 723 C C . TYR A 1 90 ? -4.059 -5.216 8.330 1.00 93.62 90 TYR A C 1
ATOM 725 O O . TYR A 1 90 ? -3.063 -5.934 8.276 1.00 93.62 90 TYR A O 1
ATOM 733 N N . GLU A 1 91 ? -5.248 -5.611 7.899 1.00 95.56 91 GLU A N 1
ATOM 734 C CA . GLU A 1 91 ? -5.490 -6.754 7.030 1.00 95.56 91 GLU A CA 1
ATOM 735 C C . GLU A 1 91 ? -5.342 -6.318 5.569 1.00 95.56 91 GLU A C 1
ATOM 737 O O . GLU A 1 91 ? -5.787 -5.232 5.182 1.00 95.56 91 GLU A O 1
ATOM 742 N N . VAL A 1 92 ? -4.728 -7.169 4.746 1.00 96.94 92 VAL A N 1
ATOM 743 C CA . VAL A 1 92 ? -4.435 -6.857 3.344 1.00 96.94 92 VAL A CA 1
ATOM 744 C C . VAL A 1 92 ? -5.093 -7.879 2.426 1.00 96.94 92 VAL A C 1
ATOM 746 O O . VAL A 1 92 ? -4.884 -9.082 2.579 1.00 96.94 92 VAL A O 1
ATOM 749 N N . ALA A 1 93 ? -5.835 -7.395 1.435 1.00 96.62 93 ALA A N 1
ATOM 750 C CA . ALA A 1 93 ? -6.272 -8.169 0.278 1.00 96.62 93 ALA A CA 1
ATOM 751 C C . ALA A 1 93 ? -5.724 -7.536 -1.009 1.00 96.62 93 ALA A C 1
ATOM 753 O O . ALA A 1 93 ? -5.415 -6.347 -1.047 1.00 96.62 93 ALA A O 1
ATOM 754 N N . GLN A 1 94 ? -5.563 -8.326 -2.070 1.00 96.69 94 GLN A N 1
ATOM 755 C CA . GLN A 1 94 ? -5.034 -7.835 -3.345 1.00 96.69 94 GLN A CA 1
ATOM 756 C C . GLN A 1 94 ? -5.586 -8.624 -4.530 1.00 96.69 94 GLN A C 1
ATOM 758 O O . GLN A 1 94 ? -5.998 -9.776 -4.378 1.00 96.69 94 GLN A O 1
ATOM 763 N N . SER A 1 95 ? -5.531 -8.012 -5.710 1.00 97.75 95 SER A N 1
ATOM 764 C CA . SER A 1 95 ? -5.670 -8.706 -6.989 1.00 97.75 95 SER A CA 1
ATOM 765 C C . SER A 1 95 ? -4.721 -8.102 -8.019 1.00 97.75 95 SER A C 1
ATOM 767 O O . SER A 1 95 ? -4.510 -6.889 -8.037 1.00 97.75 95 SER A O 1
ATOM 769 N N . GLY A 1 96 ? -4.203 -8.943 -8.916 1.00 96.56 96 GLY A N 1
ATOM 770 C CA . GLY A 1 96 ? -3.314 -8.517 -10.001 1.00 96.56 96 GLY A CA 1
ATOM 771 C C . GLY A 1 96 ? -1.884 -8.198 -9.556 1.00 96.56 96 GLY A C 1
ATOM 772 O O . GLY A 1 96 ? -1.149 -7.568 -10.307 1.00 96.56 96 GLY A O 1
ATOM 773 N N . ILE A 1 97 ? -1.474 -8.604 -8.348 1.00 96.81 97 ILE A N 1
ATOM 774 C CA . ILE A 1 97 ? -0.089 -8.476 -7.874 1.00 96.81 97 ILE A CA 1
ATOM 775 C C . ILE A 1 97 ? 0.522 -9.872 -7.784 1.00 96.81 97 ILE A C 1
ATOM 777 O O . ILE A 1 97 ? 0.065 -10.718 -7.011 1.00 96.81 97 ILE A O 1
ATOM 781 N N . ARG A 1 98 ? 1.578 -10.124 -8.564 1.00 95.88 98 ARG A N 1
ATOM 782 C CA . ARG A 1 98 ? 2.379 -11.351 -8.444 1.00 95.88 98 ARG A CA 1
ATOM 783 C C . ARG A 1 98 ? 3.509 -11.104 -7.460 1.00 95.88 98 ARG A C 1
ATOM 785 O O . ARG A 1 98 ? 4.270 -10.155 -7.621 1.00 95.88 98 ARG A O 1
ATOM 792 N N . PHE A 1 99 ? 3.643 -11.977 -6.469 1.00 94.94 99 PHE A N 1
ATOM 793 C CA . PHE A 1 99 ? 4.674 -11.878 -5.440 1.00 94.94 99 PHE A CA 1
ATOM 794 C C . PHE A 1 99 ? 5.189 -13.261 -5.025 1.00 94.94 99 PHE A C 1
ATOM 796 O O . PHE A 1 99 ? 4.534 -14.277 -5.264 1.00 94.94 99 PHE A O 1
ATOM 803 N N . SER A 1 100 ? 6.362 -13.289 -4.395 1.00 92.06 100 SER A N 1
ATOM 804 C CA . SER A 1 100 ? 6.926 -14.466 -3.728 1.00 92.06 100 SER A CA 1
ATOM 805 C C . SER A 1 100 ? 7.132 -14.194 -2.241 1.00 92.06 100 SER A C 1
ATOM 807 O O . SER A 1 100 ? 7.429 -13.065 -1.855 1.00 92.06 100 SER A O 1
ATOM 809 N N . HIS A 1 101 ? 7.003 -15.232 -1.413 1.00 86.12 101 HIS A N 1
ATOM 810 C CA . HIS A 1 101 ? 7.428 -15.195 -0.007 1.00 86.12 101 HIS A CA 1
ATOM 811 C C . HIS A 1 101 ? 8.924 -15.485 0.159 1.00 86.12 101 HIS A C 1
ATOM 813 O O . HIS A 1 101 ? 9.536 -15.078 1.142 1.00 86.12 101 HIS A O 1
ATOM 819 N N . ASP A 1 102 ? 9.526 -16.156 -0.822 1.00 76.50 102 ASP A N 1
ATOM 820 C CA . ASP A 1 102 ? 10.965 -16.368 -0.850 1.00 76.50 102 ASP A CA 1
ATOM 821 C C . ASP A 1 102 ? 11.673 -15.098 -1.348 1.00 76.50 102 ASP A C 1
ATOM 823 O O . ASP A 1 102 ? 11.187 -14.465 -2.299 1.00 76.50 102 ASP A O 1
ATOM 827 N N . PRO A 1 103 ? 12.826 -14.724 -0.761 1.00 63.69 103 PRO A N 1
ATOM 828 C CA . PRO A 1 103 ? 13.645 -13.645 -1.289 1.00 63.69 103 PRO A CA 1
ATOM 829 C C . PRO A 1 103 ? 14.102 -14.011 -2.703 1.00 63.69 103 PRO A C 1
ATOM 831 O O . PRO A 1 103 ? 14.828 -14.986 -2.916 1.00 63.69 103 PRO A O 1
ATOM 834 N N . VAL A 1 104 ? 13.674 -13.222 -3.689 1.00 58.72 1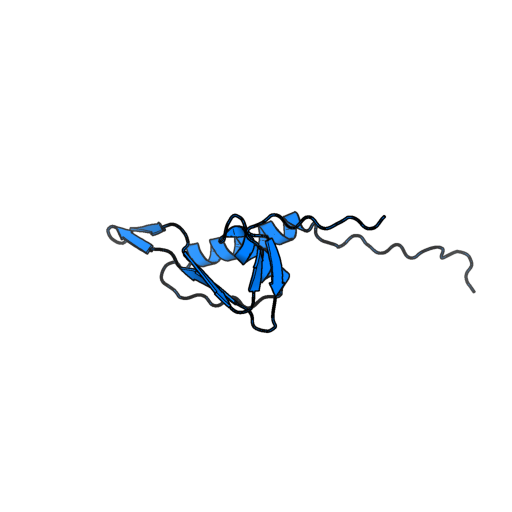04 VAL A N 1
ATOM 835 C CA . VAL A 1 104 ? 14.090 -13.418 -5.078 1.00 58.72 104 VAL A CA 1
ATOM 836 C C . VAL A 1 104 ? 15.575 -13.106 -5.166 1.00 58.72 104 VAL A C 1
ATOM 838 O O . VAL A 1 104 ? 16.001 -11.960 -5.034 1.00 58.72 104 VAL A O 1
ATOM 841 N N . THR A 1 105 ? 16.383 -14.135 -5.402 1.00 58.12 105 THR A N 1
ATOM 842 C CA . THR A 1 105 ? 17.788 -13.938 -5.752 1.00 58.12 105 THR A CA 1
ATOM 843 C C . THR A 1 105 ? 17.816 -13.506 -7.211 1.00 58.12 105 THR A C 1
ATOM 845 O O . THR A 1 105 ? 17.740 -14.348 -8.101 1.00 58.12 105 THR A O 1
ATOM 848 N N . ILE A 1 106 ? 17.848 -12.199 -7.476 1.00 59.59 106 ILE A N 1
ATOM 849 C CA . ILE A 1 106 ? 18.087 -11.697 -8.832 1.00 59.59 106 ILE A CA 1
ATOM 850 C C . ILE A 1 106 ? 19.560 -12.000 -9.141 1.00 59.59 106 ILE A C 1
ATOM 852 O O . ILE A 1 106 ? 20.430 -11.446 -8.464 1.00 59.59 106 ILE A O 1
ATOM 856 N N . PRO A 1 107 ? 19.883 -12.885 -10.103 1.00 46.72 107 PRO A N 1
ATOM 857 C CA . PRO A 1 107 ? 21.266 -13.075 -10.493 1.00 46.72 107 PRO A CA 1
ATOM 858 C C . PRO A 1 107 ? 21.748 -11.784 -11.151 1.00 46.72 107 PRO A C 1
ATOM 860 O O . PRO A 1 107 ? 21.197 -11.347 -12.162 1.00 46.72 107 PRO A O 1
ATOM 863 N N . THR A 1 108 ? 22.764 -11.159 -10.561 1.00 40.47 108 THR A N 1
ATOM 864 C CA . THR A 1 108 ? 23.469 -10.035 -11.174 1.00 40.47 108 THR A CA 1
ATOM 865 C C . THR A 1 108 ? 23.993 -10.495 -12.539 1.00 40.47 108 THR A C 1
ATOM 867 O O . THR A 1 108 ? 24.649 -11.540 -12.591 1.00 40.47 108 THR A O 1
ATOM 870 N N . PRO A 1 109 ? 23.719 -9.780 -13.645 1.00 50.94 109 PRO A N 1
ATOM 871 C CA . PRO A 1 109 ? 2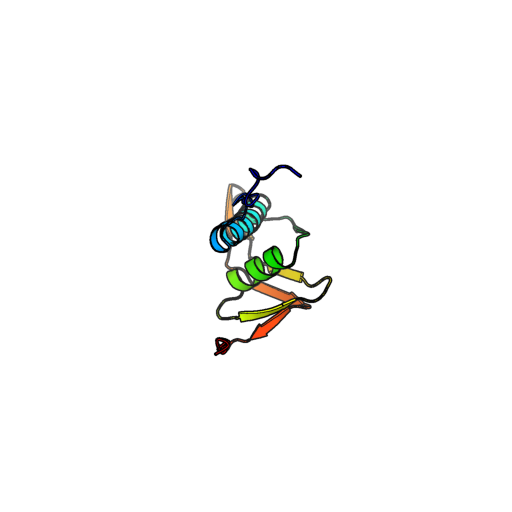4.342 -10.104 -14.921 1.00 50.94 109 PRO A CA 1
ATOM 872 C C . PRO A 1 109 ? 25.863 -9.984 -14.768 1.00 50.94 109 PRO A C 1
ATOM 874 O O . PRO A 1 109 ? 26.346 -8.964 -14.272 1.00 50.94 109 PRO A O 1
ATOM 877 N N . VAL A 1 110 ? 26.584 -11.046 -15.139 1.00 49.19 110 VAL A N 1
ATOM 878 C CA . VAL A 1 110 ? 28.052 -11.065 -15.280 1.00 49.19 110 VAL A CA 1
ATOM 879 C C . VAL A 1 110 ? 28.504 -10.285 -16.503 1.00 49.19 110 VAL A C 1
ATOM 881 O O . VAL A 1 110 ? 27.804 -10.361 -17.539 1.00 49.19 110 VAL A O 1
#

Secondary structure (DSSP, 8-state):
--TT----PPP--PPPHHHHHHHHHHHHHHHHHHSTTS-------HHHHHHHHHHHS-S-EEEEEEEEEEEEEEEEEEEETTTEEEEEEEEEEEEEEEEESS----PPP-

Sequence (110 aa):
YNPFVTSVQIPQWEEPPEECRERYVKVVKTLADKYPTENLLLITHGEGLVTTFSTFYKDTTVLDVDYCAYVELRREVSSKDGSVVETGEYEVAQSGIRFSHDPVTIPTPV

Organism: Brassica oleracea (NCBI:txid3712)

InterPro domains:
  IPR029033 Histidine phosphatase superfamily [G3DSA:3.40.50.1240] (1-79)
  IPR029033 Histidine phosphatase superfamily [SSF53254] (10-75)
  IPR051710 Phosphatase and SH3 domain-containing protein [PTHR16469] (3-94)

Radius of gyration: 19.97 Å; chains: 1; bounding box: 50×42×60 Å

Foldseek 3Di:
DDPPDDDPDDDPPDDDLVVVLVVLVCVVVVVCVVCVPDDDDDDDDPSSQQSVCPVQVDQKDWDDADDVKHKDWDWDWDDDPNDDTDIGRIDIDIDRTDIDSDDDPDPDDD